Protein AF-A0A966KCL9-F1 (afdb_monomer_lite)

Structure (mmCIF, N/CA/C/O backbone):
data_AF-A0A966KCL9-F1
#
_entry.id   AF-A0A966KCL9-F1
#
loop_
_atom_site.group_PDB
_atom_site.id
_atom_site.type_symbol
_atom_site.label_atom_id
_atom_site.label_alt_id
_atom_site.label_comp_id
_atom_site.label_asym_id
_at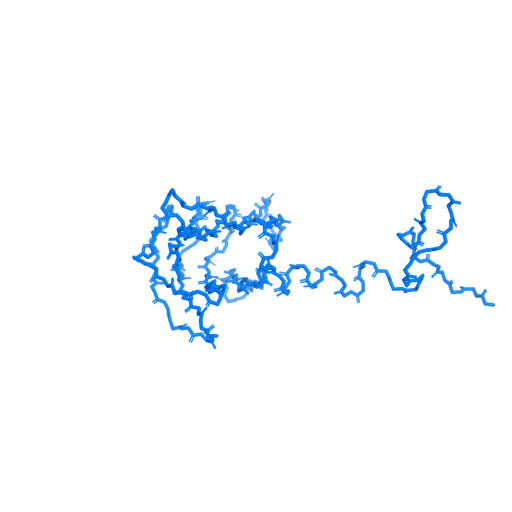om_site.label_entity_id
_atom_site.label_seq_id
_atom_site.pdbx_PDB_ins_code
_atom_site.Cartn_x
_atom_site.Cartn_y
_atom_site.Cartn_z
_atom_site.occupancy
_atom_site.B_iso_or_equiv
_atom_site.auth_seq_id
_atom_site.auth_comp_id
_atom_site.auth_asym_id
_atom_site.auth_atom_id
_atom_site.pdbx_PDB_model_num
ATOM 1 N N . TRP A 1 1 ? 26.928 16.423 -29.677 1.00 45.56 1 TRP A N 1
ATOM 2 C CA . TRP A 1 1 ? 25.911 16.171 -28.641 1.00 45.56 1 TRP A CA 1
ATOM 3 C C . TRP A 1 1 ? 24.999 15.066 -29.145 1.00 45.56 1 TRP A C 1
ATOM 5 O O . TRP A 1 1 ? 24.352 15.266 -30.159 1.00 45.56 1 TRP A O 1
ATOM 15 N N . GLY A 1 2 ? 25.060 13.885 -28.526 1.00 61.19 2 GLY A N 1
ATOM 16 C CA . GLY A 1 2 ? 24.351 12.663 -28.939 1.00 61.19 2 GLY A CA 1
ATOM 17 C C . GLY A 1 2 ? 23.722 11.954 -27.739 1.00 61.19 2 GLY A C 1
ATOM 18 O O . GLY A 1 2 ? 23.754 10.733 -27.653 1.00 61.19 2 GLY A O 1
ATOM 19 N N . ILE A 1 3 ? 23.250 12.739 -26.767 1.00 61.28 3 ILE A N 1
ATOM 20 C CA . ILE A 1 3 ? 22.569 12.208 -25.589 1.00 61.28 3 ILE A CA 1
ATOM 21 C C . ILE A 1 3 ? 21.138 11.873 -26.025 1.00 61.28 3 ILE A C 1
ATOM 23 O O . ILE A 1 3 ? 20.454 12.770 -26.524 1.00 61.28 3 ILE A O 1
ATOM 27 N N . PRO A 1 4 ? 20.697 10.609 -25.906 1.00 69.56 4 PRO A N 1
ATOM 28 C CA . PRO A 1 4 ? 19.365 10.211 -26.332 1.00 69.56 4 PRO A CA 1
ATOM 29 C C . PRO A 1 4 ? 18.302 10.919 -25.485 1.00 69.56 4 PRO A C 1
ATOM 31 O O . PRO A 1 4 ? 18.403 10.970 -24.260 1.00 69.56 4 PRO A O 1
ATOM 34 N N . VAL A 1 5 ? 17.292 11.466 -26.158 1.00 75.69 5 VAL A N 1
ATOM 35 C CA . VAL A 1 5 ? 16.111 12.062 -25.526 1.00 75.69 5 VAL A CA 1
ATOM 36 C C . VAL A 1 5 ? 15.122 10.953 -25.181 1.00 75.69 5 VAL A C 1
ATOM 38 O O . VAL A 1 5 ? 14.914 10.032 -25.975 1.00 75.69 5 VAL A O 1
ATOM 41 N N . ALA A 1 6 ? 14.514 11.040 -24.001 1.00 75.69 6 ALA A N 1
ATOM 42 C CA . ALA A 1 6 ? 13.501 10.082 -23.577 1.00 75.69 6 ALA A CA 1
ATOM 43 C C . ALA A 1 6 ? 12.256 10.169 -24.497 1.00 75.69 6 ALA A C 1
ATOM 45 O O . ALA A 1 6 ? 11.755 11.275 -24.711 1.00 75.69 6 ALA A O 1
ATOM 46 N N . PRO A 1 7 ? 11.731 9.056 -25.045 1.00 73.00 7 PRO A N 1
ATOM 47 C CA . PRO A 1 7 ? 10.581 9.071 -25.960 1.00 73.00 7 PRO A CA 1
ATOM 48 C C . PRO A 1 7 ? 9.339 9.798 -25.415 1.00 73.00 7 PRO A C 1
ATOM 50 O O . PRO A 1 7 ? 8.606 10.437 -26.162 1.00 73.00 7 PRO A O 1
ATOM 53 N N . GLU A 1 8 ? 9.114 9.738 -24.107 1.00 71.62 8 GLU A N 1
ATOM 54 C CA . GLU A 1 8 ? 8.022 10.399 -23.388 1.00 71.62 8 GLU A CA 1
ATOM 55 C C . GLU A 1 8 ? 8.195 11.916 -23.230 1.00 71.62 8 GLU A C 1
ATOM 57 O O . GLU A 1 8 ? 7.244 12.605 -22.864 1.00 71.62 8 GLU A O 1
ATOM 62 N N . ALA A 1 9 ? 9.388 12.443 -23.508 1.00 78.38 9 ALA A N 1
ATOM 63 C CA . ALA A 1 9 ? 9.635 13.878 -23.562 1.00 78.38 9 ALA A CA 1
ATOM 64 C C . ALA A 1 9 ? 9.250 14.483 -24.919 1.00 78.38 9 ALA A C 1
ATOM 66 O O . ALA A 1 9 ? 9.474 15.669 -25.140 1.00 78.38 9 ALA A O 1
ATOM 67 N N . TYR A 1 10 ? 8.671 13.690 -25.826 1.00 78.94 10 TYR A N 1
ATOM 68 C CA . TYR A 1 10 ? 8.109 14.171 -27.079 1.00 78.94 10 TYR A CA 1
ATOM 69 C C . TYR A 1 10 ? 6.590 14.305 -26.982 1.00 78.94 10 TYR A C 1
ATOM 71 O O . TYR A 1 10 ? 5.864 13.380 -26.609 1.00 78.94 10 TYR A O 1
ATOM 79 N N . ARG A 1 11 ? 6.090 15.468 -27.387 1.00 78.31 11 ARG A N 1
ATOM 80 C CA . ARG A 1 11 ? 4.681 15.675 -27.725 1.00 78.31 11 ARG A CA 1
ATOM 81 C C . ARG A 1 11 ? 4.370 14.967 -29.051 1.00 78.31 11 ARG A C 1
ATOM 83 O O . ARG A 1 11 ? 5.259 14.517 -29.771 1.00 78.31 11 ARG A O 1
ATOM 90 N N . ARG A 1 12 ? 3.084 14.867 -29.407 1.00 80.06 12 ARG A N 1
ATOM 91 C CA . ARG A 1 12 ? 2.655 14.202 -30.659 1.00 80.06 12 ARG A CA 1
ATOM 92 C C . ARG A 1 12 ? 3.180 14.880 -31.928 1.00 80.06 12 ARG A C 1
ATOM 94 O O . ARG A 1 12 ? 3.289 14.222 -32.954 1.00 80.06 12 ARG A O 1
ATOM 101 N N . ASP A 1 13 ? 3.477 16.171 -31.856 1.00 88.31 13 ASP A N 1
ATOM 102 C CA . ASP A 1 13 ? 4.084 16.975 -32.922 1.00 88.31 13 ASP A CA 1
ATOM 103 C C . ASP A 1 13 ? 5.622 16.888 -32.935 1.00 88.31 13 ASP A C 1
ATOM 105 O O . ASP A 1 13 ? 6.264 17.592 -33.708 1.00 88.31 13 ASP A O 1
ATOM 109 N N . LEU A 1 14 ? 6.206 15.993 -32.125 1.00 80.44 14 LEU A N 1
ATOM 110 C CA . LEU A 1 14 ? 7.649 15.803 -31.944 1.00 80.44 14 LEU A CA 1
ATOM 111 C C . LEU A 1 14 ? 8.360 17.004 -31.305 1.00 80.44 14 LEU A C 1
ATOM 113 O O . LEU A 1 14 ? 9.592 17.032 -31.253 1.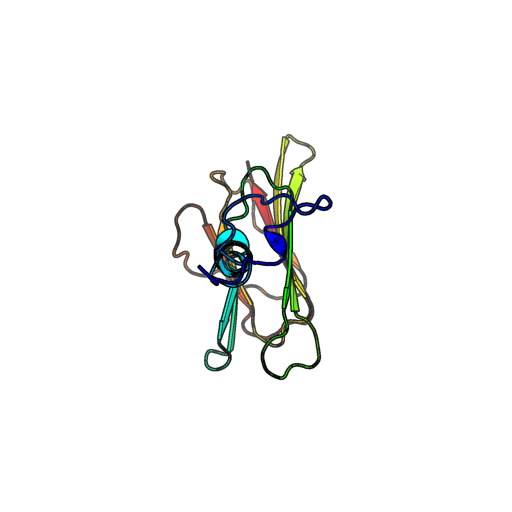00 80.44 14 LEU A O 1
ATOM 117 N N . GLU A 1 15 ? 7.613 17.968 -30.768 1.00 85.06 15 GLU A N 1
ATOM 118 C CA . GLU A 1 15 ? 8.192 18.994 -29.915 1.00 85.06 15 GLU A CA 1
ATOM 119 C C . GLU A 1 15 ? 8.591 18.405 -28.562 1.00 85.06 15 GLU A C 1
A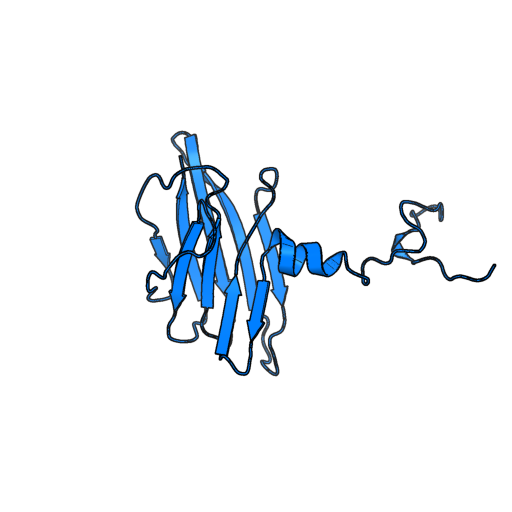TOM 121 O O . GLU A 1 15 ? 7.920 17.530 -28.008 1.00 85.06 15 GLU A O 1
ATOM 126 N N . LEU A 1 16 ? 9.689 18.919 -28.015 1.00 82.88 16 LEU A N 1
ATOM 127 C CA . LEU A 1 16 ? 10.185 18.518 -26.707 1.00 82.88 16 LEU A CA 1
ATOM 128 C C . LEU A 1 16 ? 9.318 19.129 -25.602 1.00 82.88 16 LEU A C 1
ATOM 130 O O . LEU A 1 16 ? 8.918 20.292 -25.672 1.00 82.88 16 LEU A O 1
ATOM 134 N N . PHE A 1 17 ? 9.045 18.353 -24.561 1.00 73.88 17 PHE A N 1
ATOM 135 C CA . PHE A 1 17 ? 8.272 18.776 -23.404 1.00 73.88 17 PHE A CA 1
ATOM 136 C C . PHE A 1 17 ? 8.827 18.170 -22.117 1.00 73.88 17 PHE A C 1
ATOM 138 O O . PHE A 1 17 ? 9.126 16.980 -22.041 1.00 73.88 17 PHE A O 1
ATOM 145 N N . GLY A 1 18 ? 8.910 18.999 -21.075 1.00 71.62 18 GLY A N 1
ATOM 146 C CA . GLY A 1 18 ? 9.472 18.598 -19.789 1.00 71.62 18 GLY A CA 1
ATOM 147 C C . GLY A 1 18 ? 10.985 18.371 -19.846 1.00 71.62 18 GLY A C 1
ATOM 148 O O . GLY A 1 18 ? 11.686 18.925 -20.691 1.00 71.62 18 GLY A O 1
ATOM 149 N N . ASP A 1 19 ? 11.500 17.578 -18.907 1.00 73.56 19 ASP A N 1
ATOM 150 C CA . ASP A 1 19 ? 12.918 17.221 -18.880 1.00 73.56 19 ASP A CA 1
ATOM 151 C C . ASP A 1 19 ? 13.212 16.110 -19.898 1.00 73.56 19 ASP A C 1
ATOM 153 O O . ASP A 1 19 ? 12.952 14.929 -19.663 1.00 73.56 19 ASP A O 1
ATOM 157 N N . GLN A 1 20 ? 13.785 16.535 -21.022 1.00 70.50 20 GLN A N 1
ATOM 158 C CA . GLN A 1 20 ? 14.165 15.735 -22.187 1.00 70.50 20 GLN A CA 1
ATOM 159 C C . GLN A 1 20 ? 15.182 14.614 -21.906 1.00 70.50 20 GLN A C 1
ATOM 161 O O . GLN A 1 20 ? 15.325 13.702 -22.721 1.00 70.50 20 GLN A O 1
ATOM 166 N N . TYR A 1 21 ? 15.861 14.641 -20.756 1.00 70.25 21 TYR A N 1
ATOM 167 C CA . TYR A 1 21 ? 16.851 13.629 -20.374 1.00 70.25 21 TYR A CA 1
ATOM 168 C C . TYR A 1 21 ? 16.440 12.819 -19.136 1.00 70.25 21 TYR A C 1
ATOM 170 O O . TYR A 1 21 ? 17.113 11.849 -18.786 1.00 70.25 21 TYR A O 1
ATOM 178 N N . SER A 1 22 ? 15.322 13.170 -18.490 1.00 64.19 22 SER A N 1
ATOM 179 C CA . SER A 1 22 ? 14.782 12.460 -17.328 1.00 64.19 22 SER A CA 1
ATOM 180 C C . SER A 1 22 ? 13.624 11.563 -17.741 1.00 64.19 22 SER A C 1
ATOM 182 O O . SER A 1 22 ? 12.455 11.974 -17.761 1.00 64.19 22 SER A O 1
ATOM 184 N N . ASN A 1 23 ? 13.961 10.310 -18.039 1.00 63.12 23 ASN A N 1
ATOM 185 C CA . ASN A 1 23 ? 12.963 9.313 -18.378 1.00 63.12 23 ASN A CA 1
ATOM 186 C C . ASN A 1 23 ? 12.027 9.010 -17.180 1.00 63.12 23 ASN A C 1
ATOM 188 O O . ASN A 1 23 ? 12.382 9.169 -16.009 1.00 63.12 23 ASN A O 1
ATOM 192 N N . PHE A 1 24 ? 10.803 8.578 -17.469 1.00 63.72 24 PHE A N 1
ATOM 193 C CA . PHE A 1 24 ? 9.788 8.130 -16.513 1.00 63.72 24 PHE A CA 1
ATOM 194 C C . PHE A 1 24 ? 10.314 7.002 -15.606 1.00 63.72 24 PHE A C 1
ATOM 196 O O . PHE A 1 24 ? 9.886 6.852 -14.460 1.00 63.72 24 PHE A O 1
ATOM 203 N N . ASN A 1 25 ? 11.300 6.255 -16.104 1.00 63.59 25 ASN A N 1
ATOM 204 C CA . ASN A 1 25 ? 11.884 5.083 -15.466 1.00 63.59 25 ASN A CA 1
ATOM 205 C C . ASN A 1 25 ? 12.942 5.413 -14.384 1.00 63.59 25 ASN A C 1
ATOM 207 O O . ASN A 1 25 ? 13.217 4.579 -13.531 1.00 63.59 25 ASN A O 1
ATOM 211 N N . ALA A 1 26 ? 13.520 6.621 -14.362 1.00 55.81 26 ALA A N 1
ATOM 212 C CA . ALA A 1 26 ? 14.703 6.954 -13.549 1.00 55.81 26 ALA A CA 1
ATOM 213 C C . ALA A 1 26 ? 14.393 7.554 -12.161 1.00 55.81 26 ALA A C 1
ATOM 215 O O . ALA A 1 26 ? 15.233 8.229 -11.573 1.00 55.81 26 ALA A O 1
ATOM 216 N N . GLY A 1 27 ? 13.196 7.314 -11.616 1.00 63.56 27 GLY A N 1
ATOM 217 C CA . GLY A 1 27 ? 12.822 7.741 -10.255 1.00 63.56 27 GLY A CA 1
ATOM 218 C C . GLY A 1 27 ? 11.407 8.304 -10.133 1.00 63.56 27 GLY A C 1
ATOM 219 O O . GLY A 1 27 ? 10.868 8.389 -9.033 1.00 63.56 27 GLY A O 1
ATOM 220 N N . LYS A 1 28 ? 10.761 8.625 -11.261 1.00 77.44 28 LYS A N 1
ATOM 221 C CA . LYS A 1 28 ? 9.369 9.098 -11.270 1.00 77.44 28 LYS A CA 1
ATOM 222 C C . LYS A 1 28 ? 8.390 7.968 -10.942 1.00 77.44 28 LYS A C 1
ATOM 224 O O . LYS A 1 28 ? 7.445 8.210 -10.204 1.00 77.44 28 LYS A O 1
ATOM 229 N N . ILE A 1 29 ? 8.635 6.736 -11.402 1.00 83.19 29 ILE A N 1
ATOM 230 C CA . ILE A 1 29 ? 7.773 5.585 -11.077 1.00 83.19 29 ILE A CA 1
ATOM 231 C C . ILE A 1 29 ? 7.758 5.253 -9.576 1.00 83.19 29 ILE A C 1
ATOM 233 O O . ILE A 1 29 ? 6.689 5.028 -9.011 1.00 83.19 29 ILE A O 1
ATOM 237 N N . LEU A 1 30 ? 8.916 5.312 -8.905 1.00 86.62 30 LEU A N 1
ATOM 238 C CA . LEU A 1 30 ? 9.012 5.058 -7.463 1.00 86.62 30 LEU A CA 1
ATOM 239 C C . LEU A 1 30 ? 8.249 6.106 -6.649 1.00 86.62 30 LEU A C 1
ATOM 241 O O . LEU A 1 30 ? 7.675 5.772 -5.621 1.00 86.62 30 LEU A O 1
ATOM 245 N N . LEU A 1 31 ? 8.148 7.349 -7.130 1.00 88.56 31 LEU A N 1
ATOM 246 C CA . LEU A 1 31 ? 7.316 8.358 -6.474 1.00 88.56 31 LEU A CA 1
ATOM 247 C C . LEU A 1 31 ? 5.836 7.948 -6.433 1.00 88.56 31 LEU A C 1
ATOM 249 O O . LEU A 1 31 ? 5.175 8.176 -5.425 1.00 88.56 31 LEU A O 1
ATOM 253 N N . PHE A 1 32 ? 5.308 7.322 -7.488 1.00 89.94 32 PHE A N 1
ATOM 254 C CA . PHE A 1 32 ? 3.927 6.831 -7.476 1.00 89.94 32 PHE A CA 1
ATOM 255 C C . PHE A 1 32 ? 3.778 5.591 -6.590 1.00 89.94 32 PHE A C 1
ATOM 257 O O . PHE A 1 32 ? 2.854 5.533 -5.781 1.00 89.94 32 PHE A O 1
ATOM 264 N N . LEU A 1 33 ? 4.694 4.626 -6.719 1.00 92.19 33 LEU A N 1
ATOM 265 C CA . LEU A 1 33 ? 4.616 3.345 -6.013 1.00 92.19 33 LEU A CA 1
ATOM 266 C C . LEU A 1 33 ? 4.975 3.478 -4.528 1.00 92.19 33 LEU A C 1
ATOM 268 O O . LEU A 1 33 ? 4.156 3.189 -3.663 1.00 92.19 33 LEU A O 1
ATOM 272 N N . GLU A 1 34 ? 6.179 3.945 -4.219 1.00 92.62 34 GLU A N 1
ATOM 273 C CA . GLU A 1 34 ? 6.710 4.033 -2.854 1.00 92.62 34 GLU A CA 1
ATOM 274 C C . GLU A 1 34 ? 6.348 5.353 -2.169 1.00 92.62 34 GLU A C 1
ATOM 276 O O . GLU A 1 34 ? 6.191 5.394 -0.953 1.00 92.62 34 GLU A O 1
ATOM 281 N N . GLY A 1 35 ? 6.200 6.438 -2.935 1.00 92.81 35 GLY A N 1
ATOM 282 C CA . GLY A 1 35 ? 5.782 7.731 -2.397 1.00 92.81 35 GLY A CA 1
ATOM 283 C C . GLY A 1 35 ? 4.283 7.756 -2.112 1.00 92.81 35 GLY A C 1
ATOM 284 O O . GLY A 1 35 ? 3.853 7.651 -0.964 1.00 92.81 35 GLY A O 1
ATOM 285 N N . PHE A 1 36 ? 3.471 7.888 -3.161 1.00 94.81 36 PHE A N 1
ATOM 286 C CA . PHE A 1 36 ? 2.030 8.118 -3.037 1.00 94.81 36 PHE A CA 1
ATOM 287 C C . PHE A 1 36 ? 1.255 6.884 -2.573 1.00 94.81 36 PHE A C 1
ATOM 289 O O . PHE A 1 36 ? 0.494 6.976 -1.610 1.00 94.81 36 PHE A O 1
ATOM 296 N N . ALA A 1 37 ? 1.450 5.729 -3.212 1.00 95.81 37 ALA A N 1
ATOM 297 C CA . ALA A 1 37 ? 0.816 4.493 -2.761 1.00 95.81 37 ALA A CA 1
ATOM 298 C C . ALA A 1 37 ? 1.493 3.919 -1.502 1.00 95.81 37 ALA A C 1
ATOM 300 O O . ALA A 1 37 ? 0.865 3.174 -0.748 1.00 95.81 37 ALA A O 1
ATOM 301 N N . GLY A 1 38 ? 2.741 4.313 -1.220 1.00 96.12 38 GLY A N 1
ATOM 302 C CA . GLY A 1 38 ? 3.449 3.891 -0.014 1.00 96.12 38 GLY A CA 1
ATOM 303 C C . GLY A 1 38 ? 3.806 2.409 -0.005 1.00 96.12 38 GLY A C 1
ATOM 304 O O . GLY A 1 38 ? 3.817 1.798 1.063 1.00 96.12 38 GLY A O 1
ATOM 305 N N . LEU A 1 39 ? 3.986 1.811 -1.180 1.00 95.81 39 LEU A N 1
ATOM 306 C CA . LEU A 1 39 ? 4.143 0.374 -1.346 1.00 95.81 39 LEU A CA 1
ATOM 307 C C . LEU A 1 39 ? 5.565 -0.064 -1.028 1.00 95.81 39 LEU A C 1
ATOM 309 O O . LEU A 1 39 ? 6.530 0.483 -1.552 1.00 95.81 39 LEU A O 1
ATOM 313 N N . SER A 1 40 ? 5.684 -1.117 -0.232 1.00 95.38 40 SER A N 1
ATOM 314 C CA . SER A 1 40 ? 6.903 -1.910 -0.125 1.00 95.38 40 SER A CA 1
ATOM 315 C C . SER A 1 40 ? 6.545 -3.359 0.176 1.00 95.38 40 SER A C 1
ATOM 317 O O . SER A 1 40 ? 5.514 -3.641 0.780 1.00 95.38 40 SER A O 1
ATOM 319 N N . TYR A 1 41 ? 7.376 -4.308 -0.240 1.00 95.06 41 TYR A N 1
ATOM 320 C CA . TYR A 1 41 ? 7.192 -5.706 0.137 1.00 95.06 41 TYR A CA 1
ATOM 321 C C . TYR A 1 41 ? 8.534 -6.380 0.384 1.00 95.06 41 TYR A C 1
ATOM 323 O O . TYR A 1 41 ? 9.566 -5.969 -0.144 1.00 95.06 41 TYR A O 1
ATOM 331 N N . SER A 1 42 ? 8.506 -7.433 1.193 1.00 94.44 42 SER A N 1
ATOM 332 C CA . SER A 1 42 ? 9.674 -8.235 1.525 1.00 94.44 42 SER A CA 1
ATOM 333 C C . SER A 1 42 ? 9.287 -9.707 1.500 1.00 94.44 42 SER A C 1
ATOM 335 O O . SER A 1 42 ? 8.449 -10.156 2.282 1.00 94.44 42 SER A O 1
ATOM 337 N N . VAL A 1 43 ? 9.893 -10.458 0.577 1.00 92.25 43 VAL A N 1
ATOM 338 C CA . VAL A 1 43 ? 9.728 -11.918 0.493 1.00 92.25 43 VAL A CA 1
ATOM 339 C C . VAL A 1 43 ? 10.357 -12.608 1.710 1.00 92.25 43 VAL A C 1
ATOM 341 O O . VAL A 1 43 ? 9.684 -13.448 2.303 1.00 92.25 43 VAL A O 1
ATOM 344 N N . PRO A 1 44 ? 11.578 -12.242 2.164 1.00 93.69 44 PRO A N 1
ATOM 345 C CA . PRO A 1 44 ? 12.159 -12.845 3.365 1.00 93.69 44 PRO A CA 1
ATOM 346 C C . PRO A 1 44 ? 11.368 -12.549 4.644 1.00 93.69 44 PRO A C 1
ATOM 348 O O . PRO A 1 44 ? 11.229 -13.426 5.491 1.00 93.69 44 PRO A O 1
ATOM 351 N N . GLU A 1 45 ? 10.836 -11.331 4.790 1.00 94.62 45 GLU A N 1
ATOM 352 C CA . GLU A 1 45 ? 10.034 -10.948 5.966 1.00 94.62 45 GLU A CA 1
ATOM 353 C C . GLU A 1 45 ? 8.550 -11.317 5.818 1.00 94.62 45 GLU A C 1
ATOM 355 O O . GLU A 1 45 ? 7.767 -11.094 6.740 1.00 94.62 45 GLU A O 1
ATOM 360 N N . ASN A 1 46 ? 8.163 -11.894 4.676 1.00 95.12 46 ASN A N 1
ATOM 361 C CA . ASN A 1 46 ? 6.812 -12.343 4.359 1.00 95.12 46 ASN A CA 1
ATOM 362 C C . ASN A 1 46 ? 5.741 -11.262 4.599 1.00 95.12 46 ASN A C 1
ATOM 364 O O . ASN A 1 46 ? 4.769 -11.476 5.325 1.00 95.12 46 ASN A O 1
ATOM 368 N N . THR A 1 47 ? 5.925 -10.072 4.020 1.00 96.56 47 THR A N 1
ATOM 369 C CA . THR A 1 47 ? 4.976 -8.967 4.210 1.00 96.56 47 THR A CA 1
ATOM 370 C C . THR A 1 47 ? 4.867 -8.048 2.998 1.00 96.56 47 THR A C 1
ATOM 372 O O . THR A 1 47 ? 5.865 -7.699 2.367 1.00 96.56 47 THR A O 1
ATOM 375 N N . LEU A 1 48 ? 3.637 -7.626 2.706 1.00 97.38 48 LEU A N 1
ATOM 376 C CA . LEU A 1 48 ? 3.314 -6.478 1.865 1.00 97.38 48 LEU A CA 1
ATOM 377 C C . LEU A 1 48 ? 2.902 -5.316 2.772 1.00 97.38 48 LEU A C 1
ATOM 379 O O . LEU A 1 48 ? 1.958 -5.437 3.550 1.00 97.38 48 LEU A O 1
ATOM 383 N N . SER A 1 49 ? 3.592 -4.188 2.665 1.00 97.56 49 SER A N 1
ATOM 384 C CA . SER A 1 49 ? 3.342 -2.975 3.436 1.00 97.56 49 SER A CA 1
ATOM 385 C C . SER A 1 49 ? 2.800 -1.853 2.555 1.00 97.56 49 SER A C 1
ATOM 387 O O . SER A 1 49 ? 3.318 -1.576 1.477 1.00 97.56 49 SER A O 1
ATOM 389 N N . ILE A 1 50 ? 1.754 -1.188 3.043 1.00 98.00 50 ILE A N 1
ATOM 390 C CA . ILE A 1 50 ? 1.101 -0.053 2.392 1.00 98.00 50 ILE A CA 1
ATOM 391 C C . ILE A 1 50 ? 1.091 1.105 3.381 1.00 98.00 50 ILE A C 1
ATOM 393 O O . ILE A 1 50 ? 0.451 1.054 4.434 1.00 98.00 50 ILE A O 1
ATOM 397 N N . ARG A 1 51 ? 1.836 2.148 3.034 1.00 96.69 51 ARG A N 1
ATOM 398 C CA . ARG A 1 51 ? 2.052 3.363 3.818 1.00 96.69 51 ARG A CA 1
ATOM 399 C C . ARG A 1 51 ? 1.649 4.586 3.019 1.00 96.69 51 ARG A C 1
ATOM 401 O O . ARG A 1 51 ? 2.459 5.485 2.796 1.00 96.69 51 ARG A O 1
ATOM 408 N N . ASP A 1 52 ? 0.394 4.614 2.600 1.00 96.06 52 ASP A N 1
ATOM 409 C CA . ASP A 1 52 ? -0.092 5.608 1.653 1.00 96.06 52 ASP A CA 1
ATOM 410 C C . ASP A 1 52 ? 0.197 7.058 2.086 1.00 96.06 52 ASP A C 1
ATOM 412 O O . ASP A 1 52 ? 0.271 7.381 3.280 1.00 96.06 52 ASP A O 1
ATOM 416 N N . SER A 1 53 ? 0.362 7.911 1.080 1.00 93.94 53 SER A N 1
ATOM 417 C CA . SER A 1 53 ? 0.384 9.369 1.170 1.00 93.94 53 SER A CA 1
ATOM 418 C C . SER A 1 53 ? -0.364 9.967 -0.029 1.00 93.94 53 SER A C 1
ATOM 420 O O . SER A 1 53 ? 0.129 10.844 -0.739 1.00 93.94 53 SER A O 1
ATOM 422 N N . LEU A 1 54 ? -1.567 9.437 -0.300 1.00 95.31 54 LEU A N 1
ATOM 423 C CA . LEU A 1 54 ? -2.369 9.832 -1.459 1.00 95.31 54 LEU A CA 1
ATOM 424 C C . LEU A 1 54 ? -2.555 11.365 -1.469 1.00 95.31 54 LEU A C 1
ATOM 426 O O . LEU A 1 54 ? -3.055 11.907 -0.482 1.00 95.31 54 LEU A O 1
ATOM 430 N N . PRO A 1 55 ? -2.213 12.093 -2.548 1.00 95.06 55 PRO A N 1
ATOM 431 C CA . PRO A 1 55 ? -2.385 13.544 -2.585 1.00 95.06 55 PRO A CA 1
ATOM 432 C C . PRO A 1 55 ? -3.829 13.950 -2.283 1.00 95.06 55 PRO A C 1
ATOM 434 O O . PRO A 1 55 ? -4.752 13.337 -2.812 1.00 95.06 55 PRO A O 1
ATOM 437 N N . LEU A 1 56 ? -4.050 14.982 -1.462 1.00 93.88 56 LEU A N 1
ATOM 438 C CA . LEU A 1 56 ? -5.396 15.384 -1.008 1.00 93.88 56 LEU A CA 1
ATOM 439 C C . LEU A 1 56 ? -6.364 15.726 -2.155 1.00 93.88 56 LEU A C 1
ATOM 441 O O . LEU A 1 56 ? -7.572 15.572 -2.013 1.00 93.88 56 LEU A O 1
ATOM 445 N N . ALA A 1 57 ? -5.835 16.159 -3.302 1.00 94.31 57 ALA A N 1
ATOM 446 C CA . ALA A 1 57 ? -6.621 16.468 -4.495 1.00 94.31 57 ALA A CA 1
ATOM 447 C C . ALA A 1 57 ? -7.118 15.224 -5.260 1.00 94.31 57 ALA A C 1
ATOM 449 O O . ALA A 1 57 ? -7.875 15.370 -6.216 1.00 94.31 57 ALA A O 1
ATOM 450 N N . TRP A 1 58 ? -6.652 14.021 -4.910 1.00 95.06 58 TRP A N 1
ATOM 451 C CA . TRP A 1 58 ? -6.979 12.787 -5.623 1.00 95.06 58 TRP A CA 1
ATOM 452 C C . TRP A 1 58 ? -8.069 12.019 -4.883 1.00 95.06 58 TRP A C 1
ATOM 454 O O . TRP A 1 58 ? -7.964 11.774 -3.681 1.00 95.06 58 TRP A O 1
ATOM 464 N N . ASP A 1 59 ? -9.092 11.576 -5.607 1.00 95.75 59 ASP A N 1
ATOM 465 C CA . ASP A 1 59 ? -10.133 10.730 -5.020 1.00 95.75 59 ASP A CA 1
ATOM 466 C C . ASP A 1 59 ? -9.644 9.295 -4.819 1.00 95.75 59 ASP A C 1
ATOM 468 O O . ASP A 1 59 ? -10.067 8.622 -3.884 1.00 95.75 59 ASP A O 1
ATOM 472 N N . TRP A 1 60 ? -8.762 8.799 -5.687 1.00 97.75 60 TRP A N 1
ATOM 473 C CA . TRP A 1 60 ? -8.245 7.440 -5.596 1.00 97.75 60 TRP A CA 1
ATOM 474 C C . TRP A 1 60 ? -6.938 7.259 -6.370 1.00 97.75 60 TRP A C 1
ATOM 476 O O . TRP A 1 60 ? -6.594 8.050 -7.248 1.00 97.75 60 TRP A O 1
ATOM 486 N N . MET A 1 61 ? -6.233 6.182 -6.044 1.00 97.12 61 MET A N 1
ATOM 487 C CA . MET A 1 61 ? -5.136 5.608 -6.814 1.00 97.12 61 MET A CA 1
ATOM 488 C C . MET A 1 61 ? -5.270 4.087 -6.771 1.00 97.12 61 MET A C 1
ATOM 490 O O . MET A 1 61 ? -5.731 3.522 -5.777 1.00 97.12 61 MET A O 1
ATOM 494 N N . GLU A 1 62 ? -4.870 3.433 -7.852 1.00 98.12 62 GLU A N 1
ATOM 495 C CA . GLU A 1 62 ? -4.848 1.982 -7.954 1.00 98.12 62 GLU A CA 1
ATOM 496 C C . GLU A 1 62 ? -3.533 1.535 -8.579 1.00 98.12 62 GLU A C 1
ATOM 498 O O . GLU A 1 62 ? -3.017 2.191 -9.487 1.00 98.12 62 GLU A O 1
ATOM 503 N N . VAL A 1 63 ? -2.983 0.451 -8.046 1.00 95.94 63 VAL A N 1
ATOM 504 C CA . VAL A 1 63 ? -1.717 -0.126 -8.472 1.00 95.94 63 VAL A CA 1
ATOM 505 C C . VAL A 1 63 ? -1.869 -1.639 -8.537 1.00 95.94 63 VAL A C 1
ATOM 507 O O . VAL A 1 63 ? -2.228 -2.267 -7.545 1.00 95.94 63 VAL A O 1
ATOM 510 N N . ASP A 1 64 ? -1.524 -2.212 -9.685 1.00 95.81 64 ASP A N 1
ATOM 511 C CA . ASP A 1 64 ? -1.348 -3.649 -9.868 1.00 95.81 64 ASP A CA 1
ATOM 512 C C . ASP A 1 64 ? 0.147 -3.966 -9.934 1.00 95.81 64 ASP A C 1
ATOM 514 O O . ASP A 1 64 ? 0.867 -3.411 -10.769 1.00 95.81 64 ASP A O 1
ATOM 518 N N . ILE A 1 65 ? 0.624 -4.859 -9.062 1.00 92.75 65 ILE A N 1
ATOM 519 C CA . ILE A 1 65 ? 2.020 -5.322 -9.055 1.00 92.75 65 ILE A CA 1
ATOM 520 C C . ILE A 1 65 ? 2.114 -6.851 -9.027 1.00 92.75 65 ILE A C 1
ATOM 522 O O . ILE A 1 65 ? 1.351 -7.502 -8.311 1.00 92.75 65 ILE A O 1
ATOM 526 N N . PRO A 1 66 ? 3.072 -7.453 -9.752 1.00 93.44 66 PRO A N 1
ATOM 527 C CA . PRO A 1 66 ? 3.461 -8.832 -9.511 1.00 93.44 66 PRO A CA 1
ATOM 528 C C . PRO A 1 66 ? 4.339 -8.893 -8.252 1.00 93.44 66 PRO A C 1
ATOM 530 O O . PRO A 1 66 ? 5.178 -8.016 -8.026 1.00 93.44 66 PRO A O 1
ATOM 533 N N . ILE A 1 67 ? 4.172 -9.933 -7.436 1.00 92.69 67 ILE A N 1
ATOM 534 C CA . ILE A 1 67 ? 4.976 -10.141 -6.225 1.00 92.69 67 ILE A CA 1
ATOM 535 C C . ILE A 1 67 ? 5.684 -11.491 -6.321 1.00 92.69 67 ILE A C 1
ATOM 537 O O . ILE A 1 67 ? 5.039 -12.537 -6.353 1.00 92.69 67 ILE A O 1
ATOM 541 N N . ALA A 1 68 ? 7.019 -11.454 -6.306 1.00 86.00 68 ALA A N 1
ATOM 542 C CA . ALA A 1 68 ? 7.881 -12.633 -6.389 1.00 86.00 68 ALA A CA 1
ATOM 543 C C . ALA A 1 68 ? 7.560 -13.525 -7.609 1.00 86.00 68 ALA A C 1
ATOM 545 O O . ALA A 1 68 ? 7.419 -13.030 -8.725 1.00 86.00 68 ALA A O 1
ATOM 546 N N . ASP A 1 69 ? 7.487 -14.835 -7.398 1.00 86.50 69 ASP A N 1
ATOM 547 C CA . ASP A 1 69 ? 7.145 -15.866 -8.377 1.00 86.50 69 ASP A CA 1
ATOM 548 C C . ASP A 1 69 ? 5.643 -16.215 -8.386 1.00 86.50 69 ASP A C 1
ATOM 550 O O . ASP A 1 69 ? 5.227 -17.169 -9.047 1.00 86.50 69 ASP A O 1
ATOM 554 N N . HIS A 1 70 ? 4.805 -15.442 -7.684 1.00 88.19 70 HIS A N 1
ATOM 555 C CA . HIS A 1 70 ? 3.361 -15.636 -7.702 1.00 88.19 70 HIS A CA 1
ATOM 556 C C . HIS A 1 70 ? 2.798 -15.368 -9.106 1.00 88.19 70 HIS A C 1
ATOM 558 O O . HIS A 1 70 ? 3.015 -14.314 -9.695 1.00 88.19 70 HIS A O 1
ATOM 564 N N . SER A 1 71 ? 2.025 -16.319 -9.635 1.00 84.94 71 SER A N 1
ATOM 565 C CA . SER A 1 71 ? 1.449 -16.254 -10.987 1.00 84.94 71 SER A CA 1
ATOM 566 C C . SER A 1 71 ? 0.351 -15.194 -11.168 1.00 84.94 71 SER A C 1
ATOM 568 O O . SER A 1 71 ? -0.091 -14.963 -12.292 1.00 84.94 71 SER A O 1
ATOM 570 N N . GLY A 1 72 ? -0.147 -14.614 -10.074 1.00 90.94 72 GLY A N 1
ATOM 571 C CA . GLY A 1 72 ? -1.203 -13.604 -10.064 1.00 90.94 72 GLY A CA 1
ATOM 572 C C . GLY A 1 72 ? -0.678 -12.183 -9.865 1.00 90.94 72 GLY A C 1
ATOM 573 O O . GLY A 1 72 ? 0.476 -11.966 -9.501 1.00 90.94 72 GLY A O 1
ATOM 574 N N . TRP A 1 73 ? -1.562 -11.212 -10.078 1.00 95.62 73 TRP A N 1
ATOM 575 C CA . TRP A 1 73 ? -1.304 -9.808 -9.771 1.00 95.62 73 TRP A CA 1
ATOM 576 C C . TRP A 1 73 ? -1.905 -9.449 -8.419 1.00 95.62 73 TRP A C 1
ATOM 578 O O . TRP A 1 73 ? -3.004 -9.890 -8.082 1.00 95.62 73 TRP A O 1
ATOM 588 N N . THR A 1 74 ? -1.180 -8.633 -7.664 1.00 96.50 74 THR A N 1
ATOM 589 C CA . THR A 1 74 ? -1.679 -8.025 -6.439 1.00 96.50 74 THR A CA 1
ATOM 590 C C . THR A 1 74 ? -2.205 -6.632 -6.758 1.00 96.50 74 THR A C 1
ATOM 592 O O . THR A 1 74 ? -1.426 -5.745 -7.112 1.00 96.50 74 THR A O 1
ATOM 595 N N . ASN A 1 75 ? -3.517 -6.451 -6.617 1.00 98.06 75 ASN A N 1
ATOM 596 C CA . ASN A 1 75 ? -4.184 -5.165 -6.779 1.00 98.06 75 ASN A CA 1
ATOM 597 C C . ASN A 1 75 ? -4.231 -4.440 -5.437 1.00 98.06 75 ASN A C 1
ATOM 599 O O . ASN A 1 75 ? -4.606 -5.022 -4.416 1.00 98.06 75 ASN A O 1
ATOM 603 N N . ILE A 1 76 ? -3.868 -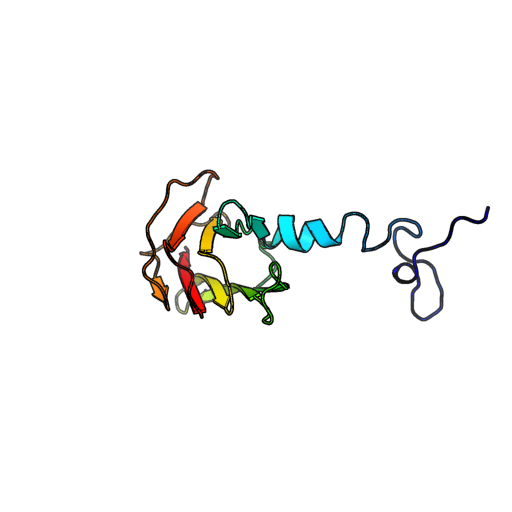3.163 -5.440 1.00 98.38 76 ILE A N 1
ATOM 604 C CA . ILE A 1 76 ? -3.920 -2.289 -4.276 1.00 98.38 76 ILE A CA 1
ATOM 605 C C . ILE A 1 76 ? -4.644 -1.017 -4.686 1.00 98.38 76 ILE A C 1
ATOM 607 O O . ILE A 1 76 ? -4.187 -0.280 -5.558 1.00 98.38 76 ILE A O 1
ATOM 611 N N . ARG A 1 77 ? -5.755 -0.726 -4.014 1.00 98.50 77 ARG A N 1
ATOM 612 C CA . ARG A 1 77 ? -6.559 0.470 -4.262 1.00 98.50 77 ARG A CA 1
ATOM 613 C C . ARG A 1 77 ? -6.679 1.298 -2.996 1.00 98.50 77 ARG A C 1
ATOM 615 O O . ARG A 1 77 ? -7.109 0.795 -1.959 1.00 98.50 77 ARG A O 1
ATOM 622 N N . ILE A 1 78 ? -6.352 2.580 -3.107 1.00 98.44 78 ILE A N 1
ATOM 623 C CA . ILE A 1 78 ? -6.531 3.593 -2.065 1.00 98.44 78 ILE A CA 1
ATOM 624 C C . ILE A 1 78 ? -7.585 4.566 -2.583 1.00 98.44 78 ILE A C 1
ATOM 626 O O . ILE A 1 78 ? -7.429 5.122 -3.665 1.00 98.44 78 ILE A O 1
ATOM 630 N N . GLU A 1 79 ? -8.672 4.768 -1.846 1.00 97.81 79 GLU A N 1
ATOM 631 C CA . GLU A 1 79 ? -9.771 5.633 -2.277 1.00 97.81 79 GLU A CA 1
ATOM 632 C C . GLU A 1 79 ? -10.377 6.449 -1.132 1.00 97.81 79 GLU A C 1
ATOM 634 O O . GLU A 1 79 ? -10.405 6.028 0.025 1.00 97.81 79 GLU A O 1
ATOM 639 N N . ARG A 1 80 ? -10.914 7.615 -1.488 1.00 95.81 80 ARG A N 1
ATOM 640 C CA . ARG A 1 80 ? -11.702 8.515 -0.654 1.00 95.81 80 ARG A CA 1
ATOM 641 C C . ARG A 1 80 ? -13.110 8.591 -1.211 1.00 95.81 80 ARG A C 1
ATOM 643 O O . ARG A 1 80 ? -13.320 8.754 -2.410 1.00 95.81 80 ARG A O 1
ATOM 650 N N . LYS A 1 81 ? -14.100 8.506 -0.331 1.00 93.81 81 LYS A N 1
ATOM 651 C CA . LYS A 1 81 ? -15.507 8.719 -0.677 1.00 93.81 81 LYS A CA 1
ATOM 652 C C . LYS A 1 81 ? -16.096 9.759 0.249 1.00 93.81 81 LYS A C 1
ATOM 654 O O . LYS A 1 81 ? -15.929 9.677 1.464 1.00 93.81 81 LYS A O 1
ATOM 659 N N . LYS A 1 82 ? -16.809 10.731 -0.315 1.00 88.19 82 LYS A N 1
ATOM 660 C CA . LYS A 1 82 ? -17.587 11.678 0.485 1.00 88.19 82 LYS A CA 1
ATOM 661 C C . LYS A 1 82 ? -18.733 10.925 1.155 1.00 88.19 82 LYS A C 1
ATOM 663 O O . LYS A 1 82 ? -19.504 10.231 0.496 1.00 88.19 82 LYS A O 1
ATOM 668 N N . GLY A 1 83 ? -18.813 11.040 2.471 1.00 74.25 83 GLY A N 1
ATOM 669 C CA . GLY A 1 83 ? -19.920 10.544 3.270 1.00 74.25 83 GLY A CA 1
ATOM 670 C C . GLY A 1 83 ? -21.147 11.442 3.130 1.00 74.25 83 GLY A C 1
ATOM 671 O O . GLY A 1 83 ? -21.048 12.632 2.838 1.00 74.25 83 GLY A O 1
ATOM 672 N N . PHE A 1 84 ? -22.321 10.868 3.383 1.00 68.00 84 PHE A N 1
ATOM 673 C CA . PHE A 1 84 ? -23.612 11.542 3.207 1.00 68.00 84 PHE A CA 1
ATOM 674 C C . PHE A 1 84 ? -23.797 12.785 4.103 1.00 68.00 84 PHE A C 1
ATOM 676 O O . PHE A 1 84 ? -24.515 13.708 3.740 1.00 68.00 84 PHE A O 1
ATOM 683 N N . PHE A 1 85 ? -23.114 12.835 5.252 1.00 71.75 85 PHE A N 1
ATOM 684 C CA . PHE A 1 85 ? -23.196 13.926 6.234 1.00 71.75 85 PHE A CA 1
ATOM 685 C C . PHE A 1 85 ? -21.961 14.846 6.235 1.00 71.75 85 PHE A C 1
ATOM 687 O O . PHE A 1 85 ? -21.634 15.440 7.256 1.00 71.75 85 PHE A O 1
ATOM 694 N N . GLY A 1 86 ? -21.234 14.935 5.116 1.00 74.12 86 GLY A N 1
ATOM 695 C CA . GLY A 1 86 ? -20.084 15.840 4.971 1.00 74.12 86 GLY A CA 1
ATOM 696 C C . GLY A 1 86 ? -18.747 15.311 5.508 1.00 74.12 86 GLY A C 1
ATOM 697 O O . GLY A 1 86 ? -17.726 15.953 5.293 1.00 74.12 86 GLY A O 1
ATOM 698 N N . GLY A 1 87 ? -18.728 14.135 6.145 1.00 83.75 87 GLY A N 1
ATOM 699 C CA . GLY A 1 87 ? -17.488 13.416 6.466 1.00 83.75 87 GLY A CA 1
ATOM 700 C C . GLY A 1 87 ? -16.859 12.750 5.238 1.00 83.75 87 GLY A C 1
ATOM 701 O O . GLY A 1 87 ? -17.456 12.709 4.162 1.00 83.75 87 GLY A O 1
ATOM 702 N N . MET A 1 88 ? -15.674 12.170 5.400 1.00 93.19 88 MET A N 1
ATOM 703 C CA . MET A 1 88 ? -14.995 11.387 4.364 1.00 93.19 88 MET A CA 1
ATOM 704 C C . MET A 1 88 ? -14.840 9.938 4.830 1.00 93.19 88 MET A C 1
ATOM 706 O O . MET A 1 88 ? -14.760 9.661 6.018 1.00 93.19 88 MET A O 1
ATOM 710 N N . GLN A 1 89 ? -14.818 8.984 3.911 1.00 94.88 89 GLN A N 1
ATOM 711 C CA . GLN A 1 89 ? -14.378 7.623 4.182 1.00 94.88 89 GLN A CA 1
ATOM 712 C C . GLN A 1 89 ? -13.134 7.353 3.350 1.00 94.88 89 GLN A C 1
ATOM 714 O O . GLN A 1 89 ? -13.202 7.398 2.122 1.00 94.88 89 GLN A O 1
ATOM 719 N N . LYS A 1 90 ? -12.027 7.038 4.016 1.00 96.50 90 LYS A N 1
ATOM 720 C CA . LYS A 1 90 ? -10.821 6.527 3.371 1.00 96.50 90 LYS A CA 1
ATOM 721 C C . LYS A 1 90 ? -10.843 5.010 3.401 1.00 96.50 90 LYS A C 1
ATOM 723 O O . LYS A 1 90 ? -11.157 4.419 4.433 1.00 96.50 90 LYS A O 1
ATOM 728 N N . LYS A 1 91 ? -10.528 4.370 2.283 1.00 97.75 91 LYS A N 1
ATOM 729 C CA . LYS A 1 91 ? -10.481 2.916 2.166 1.00 97.75 91 LYS A CA 1
ATOM 730 C C . LYS A 1 91 ? -9.219 2.481 1.441 1.00 97.75 91 LYS A C 1
ATOM 732 O O . LYS A 1 91 ? -8.882 3.031 0.400 1.00 97.75 91 LYS A O 1
ATOM 737 N N . ILE A 1 92 ? -8.574 1.454 1.983 1.00 98.44 92 ILE A N 1
ATOM 738 C CA . ILE A 1 92 ? -7.488 0.725 1.332 1.00 98.44 92 ILE A CA 1
ATOM 739 C C . ILE A 1 92 ? -7.945 -0.717 1.160 1.00 98.44 92 ILE A C 1
ATOM 741 O O . ILE A 1 92 ? -8.338 -1.358 2.138 1.00 98.44 92 ILE A O 1
ATOM 745 N N . SER A 1 93 ? -7.933 -1.214 -0.072 1.00 98.44 93 SER A N 1
ATOM 746 C CA . SER A 1 93 ? -8.203 -2.614 -0.403 1.00 98.44 93 SER A CA 1
ATOM 747 C C . SER A 1 93 ? -7.011 -3.257 -1.086 1.00 98.44 93 SER A C 1
ATOM 749 O O . SER A 1 93 ? -6.326 -2.612 -1.875 1.00 98.44 93 SER A O 1
ATOM 751 N N . VAL A 1 94 ? -6.798 -4.530 -0.769 1.00 98.31 94 VAL A N 1
ATOM 752 C CA . VAL A 1 94 ? -5.756 -5.371 -1.348 1.00 98.31 94 VAL A CA 1
ATOM 753 C C . VAL A 1 94 ? -6.393 -6.663 -1.821 1.00 98.31 94 VAL A C 1
ATOM 755 O O . VAL A 1 94 ? -7.128 -7.297 -1.063 1.00 98.31 94 VAL A O 1
ATOM 758 N N . GLU A 1 95 ? -6.105 -7.061 -3.052 1.00 97.81 95 GLU A N 1
ATOM 759 C CA . GLU A 1 95 ? -6.593 -8.299 -3.655 1.00 97.81 95 GLU A CA 1
ATOM 760 C C . GLU A 1 95 ? -5.433 -9.068 -4.284 1.00 97.81 95 GLU A C 1
ATOM 762 O O . GLU A 1 95 ? -4.511 -8.473 -4.831 1.00 97.81 95 GLU A O 1
ATOM 767 N N . GLY A 1 96 ? -5.456 -10.397 -4.185 1.00 95.25 96 GLY A N 1
ATOM 768 C CA . GLY A 1 96 ? -4.455 -11.261 -4.812 1.00 95.25 96 GLY A CA 1
ATOM 769 C C . GLY A 1 96 ? -3.052 -11.159 -4.208 1.00 95.25 96 GLY A C 1
ATOM 770 O O . GLY A 1 96 ? -2.077 -11.445 -4.898 1.00 95.25 96 GLY A O 1
ATOM 771 N N . SER A 1 97 ? -2.913 -10.735 -2.944 1.00 95.31 97 SER A N 1
ATOM 772 C CA . SER A 1 97 ? -1.602 -10.703 -2.282 1.00 95.31 97 SER A CA 1
ATOM 773 C C . SER A 1 97 ? -1.179 -12.110 -1.843 1.00 95.31 97 SER A C 1
ATOM 775 O O . SER A 1 97 ? -1.874 -12.718 -1.023 1.00 95.31 97 SER A O 1
ATOM 777 N N . PRO A 1 98 ? -0.017 -12.623 -2.294 1.00 95.38 98 PRO A N 1
ATOM 778 C CA . PRO A 1 98 ? 0.539 -13.867 -1.768 1.00 95.38 98 PRO A CA 1
ATOM 779 C C . PRO A 1 98 ? 1.103 -13.703 -0.345 1.00 95.38 98 PRO A C 1
ATOM 781 O O . PRO A 1 98 ? 1.340 -14.700 0.334 1.00 95.38 98 PRO A O 1
ATOM 784 N N . LEU A 1 99 ? 1.296 -12.463 0.120 1.00 96.62 99 LEU A N 1
ATOM 785 C CA . LEU A 1 99 ? 1.879 -12.131 1.422 1.00 96.62 99 LEU A CA 1
ATOM 786 C C . LEU A 1 99 ? 0.815 -11.595 2.401 1.00 96.62 99 LEU A C 1
ATOM 788 O O . LEU A 1 99 ? -0.151 -10.954 1.966 1.00 96.62 99 LEU A O 1
ATOM 792 N N . PRO A 1 100 ? 0.993 -11.789 3.721 1.00 97.31 100 PRO A N 1
ATOM 793 C CA . PRO A 1 100 ? 0.302 -11.014 4.748 1.00 97.31 100 PRO A CA 1
ATOM 794 C C . PRO A 1 100 ? 0.439 -9.503 4.524 1.00 97.31 100 PRO A C 1
ATOM 796 O O . PRO A 1 100 ? 1.484 -9.009 4.093 1.00 97.31 100 PRO A O 1
ATOM 799 N N . VAL A 1 101 ? -0.621 -8.763 4.842 1.00 97.94 101 VAL A N 1
ATOM 800 C CA . VAL A 1 101 ? -0.746 -7.341 4.511 1.00 97.94 101 VAL A CA 1
ATOM 801 C C . VAL A 1 101 ? -0.623 -6.493 5.769 1.00 97.94 101 VAL A C 1
ATOM 803 O O . VAL A 1 101 ? -1.318 -6.728 6.756 1.00 97.94 101 VAL A O 1
ATOM 806 N N . ARG A 1 102 ? 0.206 -5.452 5.709 1.00 98.12 102 ARG A N 1
ATOM 807 C CA . ARG A 1 102 ? 0.321 -4.392 6.710 1.00 98.12 102 ARG A CA 1
ATOM 808 C C . ARG A 1 102 ? -0.090 -3.061 6.091 1.00 98.12 102 ARG A C 1
ATOM 810 O O . ARG A 1 102 ? 0.534 -2.587 5.153 1.00 98.12 102 ARG A O 1
ATOM 817 N N . ILE A 1 103 ? -1.108 -2.426 6.650 1.00 98.12 103 ILE A N 1
ATOM 818 C CA . ILE A 1 103 ? -1.605 -1.117 6.226 1.00 98.12 103 ILE A CA 1
ATOM 819 C C . ILE A 1 103 ? -1.356 -0.125 7.356 1.00 98.12 103 ILE A C 1
ATOM 821 O O . ILE A 1 103 ? -1.924 -0.264 8.432 1.00 98.12 103 ILE A O 1
ATOM 825 N N . GLU A 1 104 ? -0.534 0.889 7.113 1.00 97.50 104 GLU A N 1
ATOM 826 C CA . GLU A 1 104 ? -0.395 2.060 7.980 1.00 97.50 104 GLU A CA 1
ATOM 827 C C . GLU A 1 104 ? -0.885 3.282 7.212 1.00 97.50 104 GLU A C 1
ATOM 829 O O . GLU A 1 104 ? -0.132 3.945 6.501 1.00 97.50 104 GLU A O 1
ATOM 834 N N . THR A 1 105 ? -2.180 3.547 7.324 1.00 95.88 105 THR A N 1
ATOM 835 C CA . THR A 1 105 ? -2.882 4.544 6.516 1.00 95.88 105 THR A CA 1
ATOM 836 C C . THR A 1 105 ? -2.797 5.918 7.154 1.00 95.88 105 THR A C 1
ATOM 838 O O . THR A 1 105 ? -3.058 6.075 8.348 1.00 95.88 105 THR A O 1
ATOM 841 N N . TRP A 1 106 ? -2.457 6.922 6.350 1.00 96.44 106 TRP A N 1
ATOM 842 C CA . TRP A 1 106 ? -2.517 8.328 6.756 1.00 96.44 106 TRP A CA 1
ATOM 843 C C . TRP A 1 106 ? -3.982 8.779 6.867 1.00 96.44 106 TRP A C 1
ATOM 845 O O . TRP A 1 106 ? -4.814 8.297 6.098 1.00 96.44 106 TRP A O 1
ATOM 855 N N . LEU A 1 107 ? -4.319 9.668 7.805 1.00 95.69 107 LEU A N 1
ATOM 856 C CA . LEU A 1 107 ? -5.689 10.162 8.016 1.00 95.69 107 LEU A CA 1
ATOM 857 C C . LEU A 1 107 ? -5.962 11.494 7.302 1.00 95.69 107 LEU A C 1
ATOM 859 O O . LEU A 1 107 ? -6.948 12.152 7.609 1.00 95.69 107 LEU A O 1
ATOM 863 N N . ASP A 1 108 ? -5.126 11.866 6.329 1.00 93.50 108 ASP A N 1
ATOM 864 C CA . ASP A 1 108 ? -5.330 13.029 5.455 1.00 93.50 108 ASP A CA 1
ATOM 865 C C . ASP A 1 108 ? -5.416 14.365 6.217 1.00 93.50 108 ASP A C 1
ATOM 867 O O . ASP A 1 108 ? -6.172 15.254 5.840 1.00 93.50 108 ASP A O 1
ATOM 871 N N . GLU A 1 109 ? -4.659 14.492 7.315 1.00 90.88 109 GLU A N 1
ATOM 872 C CA . GLU A 1 109 ? -4.707 15.639 8.246 1.00 90.88 109 GLU A CA 1
ATOM 873 C C . GLU A 1 109 ? -6.048 15.796 8.986 1.00 90.88 109 GLU A C 1
ATOM 875 O O . GLU A 1 109 ? -6.250 16.769 9.708 1.00 90.88 109 GLU A O 1
ATOM 880 N N . MET A 1 110 ? -6.943 14.815 8.859 1.00 92.25 110 MET A N 1
ATOM 881 C CA . MET A 1 110 ? -8.233 14.753 9.544 1.00 92.25 110 MET A CA 1
ATOM 882 C C . MET A 1 110 ? -8.155 13.857 10.787 1.00 92.25 110 MET A C 1
ATOM 884 O O . MET A 1 110 ? -7.118 13.252 11.089 1.00 92.25 110 MET A O 1
ATOM 888 N N . GLU A 1 111 ? -9.272 13.733 11.505 1.00 92.12 111 GLU A N 1
ATOM 889 C CA . GLU A 1 111 ? -9.413 12.804 12.624 1.00 92.12 111 GLU A CA 1
ATOM 890 C C . GLU A 1 111 ? -10.347 11.643 12.277 1.00 92.12 111 GLU A C 1
ATOM 892 O O . GLU A 1 111 ? -11.308 11.781 11.518 1.00 92.12 111 GLU A O 1
ATOM 897 N N . ALA A 1 112 ? -10.110 10.477 12.882 1.00 92.81 112 ALA A N 1
ATOM 898 C CA . ALA A 1 112 ? -11.042 9.363 12.770 1.00 92.81 112 ALA A CA 1
ATOM 899 C C . ALA A 1 112 ? -12.374 9.722 13.456 1.00 92.81 112 ALA A C 1
ATOM 901 O O . ALA A 1 112 ? -12.437 9.964 14.662 1.00 92.81 112 ALA A O 1
ATOM 902 N N . SER A 1 113 ? -13.467 9.730 12.694 1.00 91.44 113 SER A N 1
ATOM 903 C CA . SER A 1 113 ? -14.804 10.074 13.192 1.00 91.44 113 SER A CA 1
ATOM 904 C C . SER A 1 113 ? -15.546 8.900 13.833 1.00 91.44 113 SER A C 1
ATOM 906 O O . SER A 1 113 ? -16.608 9.087 14.429 1.00 91.44 113 SER A O 1
ATOM 908 N N . GLY A 1 114 ? -14.976 7.699 13.746 1.00 90.12 114 GLY A N 1
ATOM 909 C CA . GLY A 1 114 ? -15.517 6.459 14.282 1.00 90.12 114 GLY A CA 1
ATOM 910 C C . GLY A 1 114 ? -14.502 5.322 14.198 1.00 90.12 114 GLY A C 1
ATOM 911 O O . GLY A 1 114 ? -13.340 5.526 13.848 1.00 90.12 114 GLY A O 1
ATOM 912 N N . LYS A 1 115 ? -14.943 4.104 14.525 1.00 92.81 115 LYS A N 1
ATOM 913 C CA . LYS A 1 115 ? -14.071 2.926 14.469 1.00 92.81 115 LYS A CA 1
ATOM 914 C C . LYS A 1 115 ? -13.784 2.523 13.014 1.00 92.81 115 LYS A C 1
ATOM 916 O O . LYS A 1 115 ? -14.706 2.558 12.195 1.00 92.81 115 LYS A O 1
ATOM 921 N N . PRO A 1 116 ? -12.551 2.084 12.703 1.00 95.38 116 PRO A N 1
ATOM 922 C CA . PRO A 1 116 ? -12.253 1.418 11.445 1.00 95.38 116 PRO A CA 1
ATOM 923 C C . PRO A 1 116 ? -13.156 0.200 11.234 1.00 95.38 116 PRO A C 1
ATOM 925 O O . PRO A 1 116 ? -13.537 -0.490 12.182 1.00 95.38 116 PRO A O 1
ATOM 928 N N . SER A 1 117 ? -13.473 -0.075 9.975 1.00 95.44 117 SER A N 1
ATOM 929 C CA . SER A 1 117 ? -14.196 -1.272 9.551 1.00 95.44 117 SER A CA 1
ATOM 930 C C . SER A 1 117 ? -13.319 -2.119 8.639 1.00 95.44 117 SER A C 1
ATOM 932 O O . SER A 1 117 ? -12.511 -1.599 7.864 1.00 95.44 117 SER A O 1
ATOM 934 N N . PHE A 1 118 ? -13.478 -3.434 8.748 1.00 97.19 118 PHE A N 1
ATOM 935 C CA . PHE A 1 118 ? -12.626 -4.412 8.089 1.00 97.19 118 PHE A CA 1
ATOM 936 C C . PHE A 1 118 ? -13.456 -5.378 7.251 1.00 97.19 118 PHE A C 1
ATOM 938 O O . PHE A 1 118 ? -14.574 -5.735 7.627 1.00 97.19 118 PHE A O 1
ATOM 945 N N . ARG A 1 119 ? -12.899 -5.838 6.129 1.00 96.88 119 ARG A N 1
ATOM 946 C CA . ARG A 1 119 ? -13.500 -6.882 5.289 1.00 96.88 119 ARG A CA 1
ATOM 947 C C . ARG A 1 119 ? -12.440 -7.880 4.845 1.00 96.88 119 ARG A C 1
ATOM 949 O O . ARG A 1 119 ? -11.297 -7.495 4.623 1.00 96.88 119 ARG A O 1
ATOM 956 N N . GLY A 1 120 ? -12.841 -9.143 4.698 1.00 93.81 120 GLY A N 1
ATOM 957 C CA . GLY A 1 120 ? -12.047 -10.195 4.052 1.00 93.81 120 GLY A CA 1
ATOM 958 C C . GLY A 1 120 ? -10.906 -10.781 4.891 1.00 93.81 120 GLY A C 1
ATOM 959 O O . GLY A 1 120 ? -10.407 -11.849 4.562 1.00 93.81 120 GLY A O 1
ATOM 960 N N . ALA A 1 121 ? -10.545 -10.145 6.009 1.00 91.94 121 ALA A N 1
ATOM 961 C CA . ALA A 1 121 ? -9.513 -10.629 6.918 1.00 91.94 121 ALA A CA 1
ATOM 962 C C . ALA A 1 121 ? -9.796 -10.248 8.375 1.00 91.94 121 ALA A C 1
ATOM 964 O O . ALA A 1 121 ? -10.514 -9.283 8.658 1.00 91.94 121 ALA A O 1
ATOM 965 N N . LYS A 1 122 ? -9.180 -10.988 9.301 1.00 94.06 122 LYS A N 1
ATOM 966 C CA . LYS A 1 122 ? -9.058 -10.584 10.702 1.00 94.06 122 LYS A CA 1
ATOM 967 C C . LYS A 1 122 ? -7.849 -9.658 10.823 1.00 94.06 122 LYS A C 1
ATOM 969 O O . LYS A 1 122 ? -6.719 -10.103 10.660 1.00 94.06 122 LYS A O 1
ATOM 974 N N . PHE A 1 123 ? -8.094 -8.384 11.104 1.00 96.75 123 PHE A N 1
ATOM 975 C CA . PHE A 1 123 ? -7.027 -7.410 11.312 1.00 96.75 123 PHE A CA 1
ATOM 976 C C . PHE A 1 123 ? -6.635 -7.315 12.783 1.00 96.75 123 PHE A C 1
ATOM 978 O O . PHE A 1 123 ? -7.482 -7.385 13.677 1.00 96.75 123 PHE A O 1
ATOM 985 N N . ILE A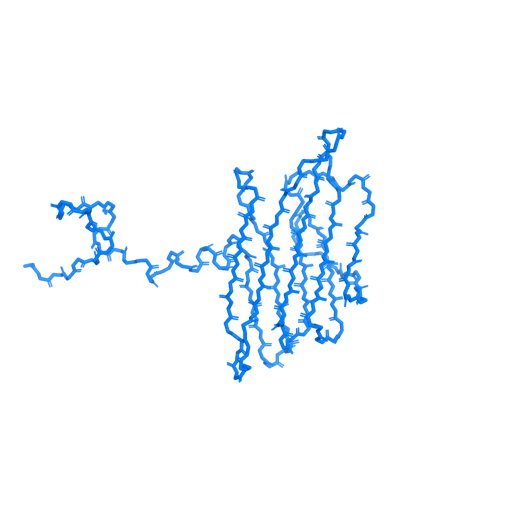 1 124 ? -5.343 -7.115 13.010 1.00 97.12 124 ILE A N 1
ATOM 986 C CA . ILE A 1 124 ? -4.754 -6.792 14.303 1.00 97.12 124 ILE A CA 1
ATOM 987 C C . ILE A 1 124 ? -4.296 -5.335 14.245 1.00 97.12 124 ILE A C 1
ATOM 989 O O . ILE A 1 124 ? -3.635 -4.922 13.291 1.00 97.12 124 ILE A O 1
ATOM 993 N N . GLU A 1 125 ? -4.662 -4.548 15.252 1.00 96.75 125 GLU A N 1
ATOM 994 C CA . GLU A 1 125 ? -4.193 -3.169 15.381 1.00 96.75 125 GLU A CA 1
ATOM 995 C C . GLU A 1 125 ? -2.718 -3.157 15.802 1.00 96.75 125 GLU A C 1
ATOM 997 O O . GLU A 1 125 ? -2.287 -3.901 16.687 1.00 96.75 125 GLU A O 1
ATOM 1002 N N . GLY A 1 126 ? -1.919 -2.348 15.115 1.00 95.06 126 GLY A N 1
ATOM 1003 C CA . GLY A 1 126 ? -0.484 -2.240 15.324 1.00 95.06 126 GLY A CA 1
ATOM 1004 C C . GLY A 1 126 ? -0.075 -0.877 15.862 1.00 95.06 126 GLY A C 1
ATOM 1005 O O . GLY A 1 126 ? -0.816 0.100 15.803 1.00 95.06 126 GLY A O 1
ATOM 1006 N N . LYS A 1 127 ? 1.171 -0.789 16.332 1.00 94.69 127 LYS A N 1
ATOM 1007 C CA . LYS A 1 127 ? 1.785 0.496 16.667 1.00 94.69 127 LYS A CA 1
ATOM 1008 C C . LYS A 1 127 ? 1.965 1.341 15.398 1.00 94.69 127 LYS A C 1
ATOM 1010 O O . LYS A 1 127 ? 2.466 0.849 14.382 1.00 94.69 127 LYS A O 1
ATOM 1015 N N . THR A 1 128 ? 1.587 2.610 15.479 1.00 93.25 128 THR A N 1
ATOM 1016 C CA . THR A 1 128 ? 1.799 3.612 14.430 1.00 93.25 128 THR A CA 1
ATOM 1017 C C . THR A 1 128 ? 3.223 4.153 14.495 1.00 93.25 128 THR A C 1
ATOM 1019 O O . THR A 1 128 ? 3.824 4.260 15.567 1.00 93.25 128 THR A O 1
ATOM 1022 N N . THR A 1 129 ? 3.799 4.442 13.332 1.00 91.88 129 THR A N 1
ATOM 1023 C CA . THR A 1 129 ? 5.160 4.987 13.212 1.00 91.88 129 THR A CA 1
ATOM 1024 C C . THR A 1 129 ? 5.166 6.399 12.639 1.00 91.88 129 THR A C 1
ATOM 1026 O O . THR A 1 129 ? 6.135 7.128 12.836 1.00 91.88 129 THR A O 1
ATOM 1029 N N . ARG A 1 130 ? 4.076 6.798 11.971 1.00 91.56 130 ARG A N 1
ATOM 1030 C CA . ARG A 1 130 ? 3.865 8.134 11.413 1.00 91.56 130 ARG A CA 1
ATOM 1031 C C . ARG A 1 130 ? 2.790 8.899 12.195 1.00 91.56 130 ARG A C 1
ATOM 1033 O O . ARG A 1 130 ? 1.834 8.283 12.678 1.00 91.56 130 ARG A O 1
ATOM 1040 N N . PRO A 1 131 ? 2.904 10.233 12.320 1.00 91.50 131 PRO A N 1
ATOM 1041 C CA . PRO A 1 131 ? 1.834 11.047 12.890 1.00 91.50 131 PRO A CA 1
ATOM 1042 C C . PRO A 1 131 ? 0.562 10.940 12.039 1.00 91.50 131 PRO A C 1
ATOM 1044 O O . PRO A 1 131 ? 0.644 10.673 10.841 1.00 91.50 131 PRO A O 1
ATOM 1047 N N . ASN A 1 132 ? -0.603 11.166 12.657 1.00 94.50 132 ASN A N 1
ATOM 1048 C CA . ASN A 1 132 ? -1.899 11.181 11.964 1.00 94.50 132 ASN A CA 1
ATOM 1049 C C . ASN A 1 132 ? -2.113 9.907 11.111 1.00 94.50 132 ASN A C 1
ATOM 1051 O O . ASN A 1 132 ? -2.489 9.962 9.947 1.00 94.50 132 ASN A O 1
ATOM 1055 N N . SER A 1 133 ? -1.801 8.735 11.666 1.00 96.50 133 SER A N 1
ATOM 1056 C CA . SER A 1 133 ? -1.951 7.458 10.965 1.00 96.50 133 SER A CA 1
ATOM 1057 C C . SER A 1 133 ? -2.528 6.383 11.876 1.00 96.50 133 SER A C 1
ATOM 1059 O O . SER A 1 133 ? -2.483 6.516 13.099 1.00 96.50 133 SER A O 1
ATOM 1061 N N . LEU A 1 134 ? -3.068 5.323 11.275 1.00 97.25 134 LEU A N 1
ATOM 1062 C CA . LEU A 1 134 ? -3.516 4.112 11.963 1.00 97.25 134 LEU A CA 1
ATOM 1063 C C . LEU A 1 134 ? -2.903 2.881 11.292 1.00 97.25 134 LEU A C 1
ATOM 1065 O O . LEU A 1 134 ? -2.844 2.819 10.064 1.00 97.25 134 LEU A O 1
ATOM 1069 N N . THR A 1 135 ? -2.478 1.898 12.089 1.00 98.00 135 THR A N 1
ATOM 1070 C CA . THR A 1 135 ? -1.815 0.682 11.595 1.00 98.00 135 THR A CA 1
ATOM 1071 C C . THR A 1 135 ? -2.659 -0.557 11.852 1.00 98.00 135 THR A C 1
ATOM 1073 O O . THR A 1 135 ? -3.046 -0.826 12.986 1.00 98.00 135 THR A O 1
ATOM 1076 N N . PHE A 1 136 ? -2.842 -1.371 10.818 1.00 97.81 136 PHE A N 1
ATOM 1077 C CA . PHE A 1 136 ? -3.521 -2.661 10.869 1.00 97.81 136 PHE A CA 1
ATOM 1078 C C . PHE A 1 136 ? -2.734 -3.692 10.073 1.00 97.81 136 PHE A C 1
ATOM 1080 O O . PHE A 1 136 ? -2.127 -3.362 9.057 1.00 97.81 136 PHE A O 1
ATOM 1087 N N . TYR A 1 137 ? -2.748 -4.947 10.502 1.00 97.38 137 TYR A N 1
ATOM 1088 C CA . TYR A 1 137 ? -2.095 -6.016 9.756 1.00 97.38 137 TYR A CA 1
ATOM 1089 C C . TYR A 1 137 ? -2.842 -7.341 9.857 1.00 97.38 137 TYR A C 1
ATOM 1091 O O . TYR A 1 137 ? -3.603 -7.565 10.800 1.00 97.38 137 TYR A O 1
ATOM 1099 N N . THR A 1 138 ? -2.623 -8.203 8.869 1.00 97.44 138 THR A N 1
ATOM 1100 C CA . THR A 1 138 ? -3.026 -9.610 8.893 1.00 97.44 138 THR A CA 1
ATOM 1101 C C . THR A 1 138 ? -1.831 -10.470 9.304 1.00 97.44 138 THR A C 1
ATOM 1103 O O . THR A 1 138 ? -0.683 -10.140 9.013 1.00 97.44 138 THR A O 1
ATOM 1106 N N . ASP A 1 139 ? -2.088 -11.559 10.019 1.00 94.00 139 ASP A N 1
ATOM 1107 C CA . ASP A 1 139 ? -1.091 -12.572 10.393 1.00 94.00 139 ASP A CA 1
ATOM 1108 C C . ASP A 1 139 ? -0.858 -13.605 9.279 1.00 94.00 139 ASP A C 1
ATOM 1110 O O . ASP A 1 139 ? 0.202 -14.223 9.204 1.00 94.00 139 ASP A O 1
ATOM 1114 N N . VAL A 1 140 ? -1.838 -13.759 8.388 1.00 93.81 140 VAL A N 1
ATOM 1115 C CA . VAL A 1 140 ? -1.812 -14.664 7.234 1.00 93.81 140 VAL A CA 1
ATOM 1116 C C . VAL A 1 140 ? -2.065 -13.910 5.928 1.00 93.81 140 VAL A C 1
ATOM 1118 O O . VAL A 1 140 ? -2.614 -12.802 5.930 1.00 93.81 140 VAL A O 1
ATOM 1121 N N . SER A 1 141 ? -1.671 -14.507 4.800 1.00 91.31 141 SER A N 1
ATOM 1122 C CA . SER A 1 141 ? -2.071 -14.022 3.477 1.00 91.31 141 SER A CA 1
ATOM 1123 C C . SER A 1 141 ? -3.567 -14.252 3.256 1.00 91.31 141 SER A C 1
ATOM 1125 O O . SER A 1 141 ? -4.169 -15.187 3.789 1.00 91.31 141 SER A O 1
ATOM 1127 N N . VAL A 1 142 ? -4.188 -13.349 2.501 1.00 89.44 142 VAL A N 1
ATOM 1128 C CA . VAL A 1 142 ? -5.636 -13.325 2.271 1.00 89.44 142 VAL A CA 1
ATOM 1129 C C . VAL A 1 142 ? -5.916 -12.939 0.825 1.00 89.44 142 VAL A C 1
ATOM 1131 O O . VAL A 1 142 ? -5.280 -12.040 0.283 1.00 89.44 142 VAL A O 1
ATOM 1134 N N . ASN A 1 143 ? -6.899 -13.598 0.205 1.00 92.00 143 ASN A N 1
ATOM 1135 C CA . ASN A 1 143 ? -7.231 -13.361 -1.205 1.00 92.00 143 ASN A CA 1
ATOM 1136 C C . ASN A 1 143 ? -7.740 -11.939 -1.463 1.00 92.00 143 ASN A C 1
ATOM 1138 O O . ASN A 1 143 ? -7.492 -11.381 -2.524 1.00 92.00 143 ASN A O 1
ATOM 1142 N N . SER A 1 144 ? -8.492 -11.370 -0.524 1.00 96.81 144 SER A N 1
ATOM 1143 C CA . SER A 1 144 ? -8.985 -9.996 -0.597 1.00 96.81 144 SER A CA 1
ATOM 1144 C C . SER A 1 144 ? -9.199 -9.476 0.815 1.00 96.81 144 SER A C 1
ATOM 1146 O O . SER A 1 144 ? -9.786 -10.168 1.652 1.00 96.81 144 SER A O 1
ATOM 1148 N N . CYS A 1 145 ? -8.736 -8.263 1.093 1.00 97.94 145 CYS A N 1
ATOM 1149 C CA . CYS A 1 145 ? -9.002 -7.578 2.345 1.00 97.94 145 CYS A CA 1
ATOM 1150 C C . CYS A 1 145 ? -9.154 -6.071 2.145 1.00 97.94 145 CYS A C 1
ATOM 1152 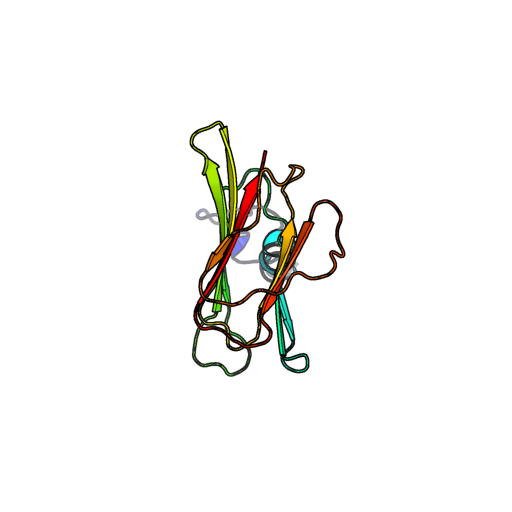O O . CYS A 1 145 ? -8.713 -5.497 1.151 1.00 97.94 145 CYS A O 1
ATOM 1154 N N . SER A 1 146 ? -9.807 -5.407 3.098 1.00 98.12 146 SER A N 1
ATOM 1155 C CA . SER A 1 146 ? -9.853 -3.946 3.106 1.00 98.12 146 SER A CA 1
ATOM 1156 C C . SER A 1 146 ? -9.991 -3.364 4.501 1.00 98.12 146 SER A C 1
ATOM 1158 O O . SER A 1 146 ? -10.715 -3.920 5.331 1.00 98.12 146 SER A O 1
ATOM 1160 N N . VAL A 1 147 ? -9.399 -2.188 4.690 1.00 98.00 147 VAL A N 1
ATOM 1161 C CA . VAL A 1 147 ? -9.581 -1.308 5.847 1.00 98.00 147 VAL A CA 1
ATOM 1162 C C . VAL A 1 147 ? -10.325 -0.063 5.379 1.00 98.00 147 VAL A C 1
ATOM 1164 O O . VAL A 1 147 ? -9.931 0.547 4.390 1.00 98.00 147 VAL A O 1
ATOM 1167 N N . SER A 1 148 ? -11.404 0.319 6.062 1.00 97.19 148 SER A N 1
ATOM 1168 C CA . SER A 1 148 ? -12.125 1.573 5.802 1.00 97.19 148 SER A CA 1
ATOM 1169 C C . SER A 1 148 ? -12.250 2.399 7.076 1.00 97.19 148 SER A C 1
ATOM 1171 O O . SER A 1 148 ? -12.730 1.896 8.093 1.00 97.19 148 SER A O 1
ATOM 1173 N N . ILE A 1 149 ? -11.851 3.666 7.013 1.00 96.38 149 ILE A N 1
ATOM 1174 C CA . ILE A 1 149 ? -11.810 4.594 8.141 1.00 96.38 149 ILE A CA 1
ATOM 1175 C C . ILE A 1 149 ? -12.702 5.794 7.827 1.00 96.38 149 ILE A C 1
ATOM 1177 O O . ILE A 1 149 ? -12.484 6.470 6.818 1.00 96.38 149 ILE A O 1
ATOM 1181 N N . PRO A 1 150 ? -13.712 6.073 8.664 1.00 95.50 150 PRO A N 1
ATOM 1182 C CA . PRO A 1 150 ? -14.463 7.312 8.569 1.00 95.50 150 PRO A CA 1
ATOM 1183 C C . PRO A 1 150 ? -13.633 8.462 9.174 1.00 95.50 150 PRO A C 1
ATOM 1185 O O . PRO A 1 150 ? -13.067 8.325 10.257 1.00 95.50 150 PRO A O 1
ATOM 1188 N N . LEU A 1 151 ? -13.567 9.590 8.472 1.00 94.00 151 LEU A N 1
ATOM 1189 C CA . LEU A 1 151 ? -12.786 10.789 8.784 1.00 94.00 151 LEU A CA 1
ATOM 1190 C C . LEU A 1 151 ? -13.712 12.009 8.930 1.00 94.00 151 LEU A C 1
ATOM 1192 O O . LEU A 1 151 ? -14.746 12.079 8.251 1.00 94.00 151 LEU A O 1
ATOM 1196 N N . LYS A 1 152 ? -13.370 12.945 9.820 1.00 91.12 152 LYS A N 1
ATOM 1197 C CA . LYS A 1 152 ? -14.033 14.250 9.984 1.00 91.12 152 LYS A CA 1
ATOM 1198 C C . LYS A 1 152 ? -13.040 15.345 10.355 1.00 91.12 152 LYS A C 1
ATOM 1200 O O . LYS A 1 152 ? -11.979 14.996 10.918 1.00 91.12 152 LYS A O 1
#

Sequence (152 aa):
WGIPVAPEAYRRDLELFGDQYSNFNAGKILLFLEGFAGLSYSVPENTLSIRDSLPLAWDWMEVDIPIADHSGWTNIRIERKKGFFGGMQKKISVEGSPLPVRIETWLDEMEASGKPSFRGAKFIEGKTTRPNSLTFYTDVSVNSCSVSIPLK

Radius of gyration: 18.22 Å; chains: 1; bounding box: 50×35×50 Å

pLDDT: mean 89.69, std 10.67, range [45.56, 98.5]

Secondary structure (DSSP, 8-state):
--PPPPGGGB-TTS-B-S-TT--TTTTHHHIIIIIIS-EEEETTTTEEEE-----TT-SEEEEEEE-TT-SSEEEEEEEEEE-TTS-EEEEEEEES-SS-EEEEEE-TTS-B-S--EEESS--EEE---STTEEEEE-SS--SEEEEEEEE-

Foldseek 3Di:
DPQQFAPVLADPVRDGHDPRNDYCPNCVVCCVACNAQVWDDDPVVQETETEHPHPPPDQKDKDWDDDDPDPDIKIWIWGWDQDPVRWIKIKIKIAQDQGKYKYWYAQSPWDFPDDKDKPQADWDWDDHDDPRTTIIIGPHDTRMMMIMTITD